Protein AF-A0A2T5H3Y8-F1 (afdb_monomer_lite)

pLDDT: mean 87.15, std 15.18, range [49.5, 98.44]

Secondary structure (DSSP, 8-state):
---HHHHHHHHHHHHHHHT----PPP-HHHHHHHHHHHHHHH-TTTS-S--PPEEETTEEEEEETTTTEEEEEETTT--EEE-

Structure (mmCIF, N/CA/C/O backbone):
data_AF-A0A2T5H3Y8-F1
#
_entry.id   AF-A0A2T5H3Y8-F1
#
loop_
_atom_site.group_PDB
_atom_site.id
_atom_site.type_symbol
_atom_site.label_atom_id
_atom_site.label_alt_id
_atom_site.label_comp_id
_atom_site.label_asym_id
_atom_site.label_entity_id
_atom_site.label_seq_id
_atom_site.pdbx_PDB_ins_code
_atom_site.Cartn_x
_atom_site.Cartn_y
_atom_site.Cartn_z
_atom_site.occupancy
_atom_site.B_iso_or_equiv
_atom_site.auth_seq_id
_atom_site.auth_comp_id
_atom_site.auth_asym_id
_atom_site.auth_atom_id
_atom_site.pdbx_PDB_model_num
ATOM 1 N N . MET A 1 1 ? -23.642 24.863 56.352 1.00 49.50 1 MET A N 1
ATOM 2 C CA . MET A 1 1 ? -22.582 25.070 55.335 1.00 49.50 1 MET A CA 1
ATOM 3 C C . MET A 1 1 ? -21.461 24.047 55.558 1.00 49.50 1 MET A C 1
ATOM 5 O O . MET A 1 1 ? -20.600 24.307 56.382 1.00 49.50 1 MET A O 1
ATOM 9 N N . LYS A 1 2 ? -21.497 22.842 54.957 1.00 55.44 2 LYS A N 1
ATOM 10 C CA . LYS A 1 2 ? -20.524 21.766 55.292 1.00 55.44 2 LYS A CA 1
ATOM 11 C C . LYS A 1 2 ? -20.086 20.880 54.106 1.00 55.44 2 LYS A C 1
ATOM 13 O O . LYS A 1 2 ? -19.567 19.790 54.310 1.00 55.44 2 LYS A O 1
ATOM 18 N N . ASN A 1 3 ? -20.279 21.337 52.861 1.00 54.88 3 ASN A N 1
ATOM 19 C CA . ASN A 1 3 ? -20.163 20.477 51.666 1.00 54.88 3 ASN A CA 1
ATOM 20 C C . ASN A 1 3 ? -19.193 21.039 50.605 1.00 54.88 3 ASN A C 1
ATOM 22 O O . ASN A 1 3 ? -18.969 20.411 49.573 1.00 54.88 3 ASN A O 1
ATOM 26 N N . THR A 1 4 ? -18.625 22.220 50.844 1.00 53.88 4 THR A N 1
ATOM 27 C CA . THR A 1 4 ? -17.800 22.977 49.894 1.00 53.88 4 THR A CA 1
ATOM 28 C C . THR A 1 4 ? -16.455 22.321 49.520 1.00 53.88 4 THR A C 1
ATOM 30 O O . THR A 1 4 ? -16.122 22.356 48.338 1.00 53.88 4 THR A O 1
ATOM 33 N N . PRO A 1 5 ? -15.696 21.654 50.422 1.00 57.75 5 PRO A N 1
ATOM 34 C CA . PRO A 1 5 ? -14.370 21.134 50.061 1.00 57.75 5 PRO A CA 1
ATOM 35 C C . PRO A 1 5 ? -14.429 19.871 49.184 1.00 57.75 5 PRO A C 1
ATOM 37 O O . PRO A 1 5 ? -13.592 19.688 48.307 1.00 57.75 5 PRO A O 1
ATOM 40 N N . LYS A 1 6 ? -15.460 19.025 49.349 1.00 55.06 6 LYS A N 1
ATOM 41 C CA . LYS A 1 6 ? -15.650 17.817 48.521 1.00 55.06 6 LYS A CA 1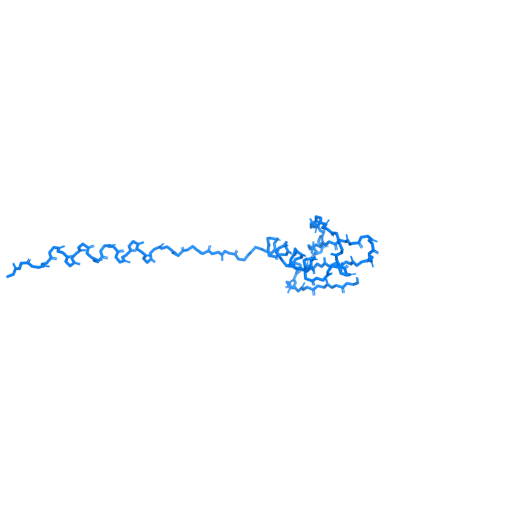
ATOM 42 C C . LYS A 1 6 ? -15.995 18.155 47.068 1.00 55.06 6 LYS A C 1
ATOM 44 O O . LYS A 1 6 ? -15.517 17.487 46.160 1.00 55.06 6 LYS A O 1
ATOM 49 N N . LYS A 1 7 ? -16.788 19.211 46.844 1.00 55.28 7 LYS A N 1
ATOM 50 C CA . LYS A 1 7 ? -17.108 19.701 45.492 1.00 55.28 7 LYS A CA 1
ATOM 51 C C . LYS A 1 7 ? -15.870 20.260 44.782 1.00 55.28 7 LYS A C 1
ATOM 53 O O . LYS A 1 7 ? -15.721 20.047 43.585 1.00 55.28 7 LYS A O 1
ATOM 58 N N . PHE A 1 8 ? -14.969 20.902 45.530 1.00 58.22 8 PHE A N 1
ATOM 59 C CA . PHE A 1 8 ? -13.681 21.380 45.017 1.00 58.22 8 PHE A CA 1
ATOM 60 C C . PHE A 1 8 ? -12.764 20.231 44.576 1.00 58.22 8 PHE A C 1
ATOM 62 O O . PHE A 1 8 ? -12.207 20.283 43.484 1.00 58.22 8 PHE A O 1
ATOM 69 N N . ALA A 1 9 ? -12.665 19.164 45.376 1.00 61.91 9 ALA A N 1
ATOM 70 C CA . ALA A 1 9 ? -11.868 17.988 45.022 1.00 61.91 9 ALA A CA 1
ATOM 71 C C . ALA A 1 9 ? -12.373 17.299 43.738 1.00 61.91 9 ALA A C 1
ATOM 73 O O . ALA A 1 9 ? -11.576 16.938 42.879 1.00 61.91 9 ALA A O 1
ATOM 74 N N . ILE A 1 10 ? -13.696 17.176 43.564 1.00 63.62 10 ILE A N 1
ATOM 75 C CA . ILE A 1 10 ? -14.307 16.580 42.360 1.00 63.62 10 ILE A CA 1
ATOM 76 C C . ILE A 1 10 ? -14.008 17.411 41.100 1.00 63.62 10 ILE A C 1
ATOM 78 O O . ILE A 1 10 ? -13.743 16.841 40.043 1.00 63.62 10 ILE A O 1
ATOM 82 N N . GLY A 1 11 ? -13.988 18.745 41.208 1.00 68.19 11 GLY A N 1
ATOM 83 C CA . GLY A 1 11 ? -13.628 19.627 40.093 1.00 68.19 11 GLY A CA 1
ATOM 84 C C . GLY A 1 11 ? -12.193 19.423 39.591 1.00 68.19 11 GLY A C 1
ATOM 85 O O . GLY A 1 11 ? -11.959 19.452 38.387 1.00 68.19 11 GLY A O 1
ATOM 86 N N . ILE A 1 12 ? -11.245 19.141 40.490 1.00 70.12 12 ILE A N 1
ATOM 87 C CA . ILE A 1 12 ? -9.837 18.890 40.137 1.00 70.12 12 ILE A CA 1
ATOM 88 C C . ILE A 1 12 ? -9.686 17.562 39.381 1.00 70.12 12 ILE A C 1
ATOM 90 O O . ILE A 1 12 ? -9.011 17.516 38.354 1.00 70.12 12 ILE A O 1
ATOM 94 N N . TYR A 1 13 ? -10.364 16.497 39.824 1.00 68.31 13 TYR A N 1
ATOM 95 C CA . TYR A 1 13 ? -10.351 15.214 39.110 1.00 68.31 13 TYR A CA 1
ATOM 96 C C . TYR A 1 13 ? -10.948 15.320 37.703 1.00 68.31 13 TYR A C 1
ATOM 98 O O . TYR A 1 13 ? -10.413 14.728 36.769 1.00 68.31 13 TYR A O 1
ATOM 106 N N . ALA A 1 14 ? -12.011 16.111 37.525 1.00 71.06 14 ALA A N 1
ATOM 107 C CA . ALA A 1 14 ? -12.610 16.328 36.210 1.00 71.06 14 ALA A CA 1
ATOM 108 C C . ALA A 1 14 ? -11.633 16.999 35.225 1.00 71.06 14 ALA A C 1
ATOM 110 O O . ALA A 1 14 ? -11.593 16.610 34.059 1.00 71.06 14 ALA A O 1
ATOM 111 N N . ILE A 1 15 ? -10.808 17.945 35.689 1.00 71.81 15 ILE A N 1
ATOM 112 C CA . ILE A 1 15 ? -9.788 18.631 34.873 1.00 71.81 15 ILE A CA 1
ATOM 113 C C . ILE A 1 15 ? -8.630 17.687 34.513 1.00 71.81 15 ILE A C 1
ATOM 115 O O . ILE A 1 15 ? -8.167 17.687 33.374 1.00 71.81 15 ILE A O 1
ATOM 119 N N . ILE A 1 16 ? -8.190 16.842 35.452 1.00 73.25 16 ILE A N 1
ATOM 120 C CA . ILE A 1 16 ? -7.120 15.857 35.212 1.00 73.25 16 ILE A CA 1
ATOM 121 C C . ILE A 1 16 ? -7.570 14.782 34.210 1.00 73.25 16 ILE A C 1
ATOM 123 O O . ILE A 1 16 ? -6.800 14.384 33.342 1.00 73.25 16 ILE A O 1
ATOM 127 N N . LEU A 1 17 ? -8.826 14.324 34.275 1.00 68.12 17 LEU A N 1
ATOM 128 C CA . LEU A 1 17 ? -9.336 13.357 33.296 1.00 68.12 17 LEU A CA 1
ATOM 129 C C . LEU A 1 17 ? -9.471 13.966 31.893 1.00 68.12 17 LEU A C 1
A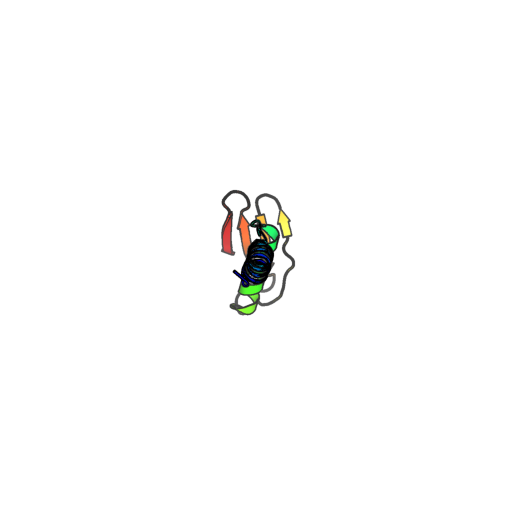TOM 131 O O . LEU A 1 17 ? -9.159 13.301 30.907 1.00 68.12 17 LEU A O 1
ATOM 135 N N . SER A 1 18 ? -9.901 15.225 31.794 1.00 69.00 18 SER A N 1
ATOM 136 C CA . SER A 1 18 ? -10.133 15.897 30.508 1.00 69.00 18 SER A CA 1
ATOM 137 C C . SER A 1 18 ? -8.867 16.431 29.830 1.00 69.00 18 SER A C 1
ATOM 139 O O . SER A 1 18 ? -8.939 16.862 28.687 1.00 69.00 18 SER A O 1
ATOM 141 N N . SER A 1 19 ? -7.697 16.354 30.469 1.00 64.88 19 SER A N 1
ATOM 142 C CA . SER A 1 19 ? -6.412 16.767 29.878 1.00 64.88 19 SER A CA 1
ATOM 143 C C . SER A 1 19 ? -5.679 15.649 29.119 1.00 64.88 19 SER A C 1
ATOM 145 O O . SER A 1 19 ? -4.607 15.888 28.571 1.00 64.88 19 SER A O 1
ATOM 147 N N . ASN A 1 20 ? -6.274 14.457 28.986 1.00 70.38 20 ASN A N 1
ATOM 148 C CA . ASN A 1 20 ? -5.723 13.342 28.200 1.00 70.38 20 ASN A CA 1
ATOM 149 C C . ASN A 1 20 ? -6.041 13.453 26.696 1.00 70.38 20 ASN A C 1
ATOM 151 O O . ASN A 1 20 ? -6.387 12.464 26.049 1.00 70.38 20 ASN A O 1
ATOM 155 N N . PHE A 1 21 ? -5.952 14.652 26.121 1.00 70.19 21 PHE A N 1
ATOM 156 C CA . PHE A 1 21 ? -5.964 14.795 24.669 1.00 70.19 21 PHE A CA 1
ATOM 157 C C . PHE A 1 21 ? -4.561 14.465 24.159 1.00 70.19 21 PHE A C 1
ATOM 159 O O . PHE A 1 21 ? -3.652 15.276 24.297 1.00 70.19 21 PHE A O 1
ATOM 166 N N . ASN A 1 22 ? -4.382 13.269 23.597 1.00 75.19 22 ASN A N 1
ATOM 167 C CA . ASN A 1 22 ? -3.190 12.927 22.826 1.00 75.19 22 ASN A CA 1
ATOM 168 C C . ASN A 1 22 ? -3.449 13.336 21.370 1.00 75.19 22 ASN A C 1
ATOM 170 O O . ASN A 1 22 ? -4.128 12.588 20.662 1.00 75.19 22 ASN A O 1
ATOM 174 N N . PRO A 1 23 ? -2.995 14.516 20.908 1.00 72.06 23 PRO A N 1
ATOM 175 C CA . PRO A 1 23 ? -3.071 14.840 19.493 1.00 72.06 23 PRO A CA 1
ATOM 176 C C . PRO A 1 23 ? -2.185 13.852 18.728 1.00 72.06 23 PRO A C 1
ATOM 178 O O . PRO A 1 23 ? -0.961 13.889 18.839 1.00 72.06 23 PRO A O 1
ATOM 181 N N . ALA A 1 24 ? -2.801 12.946 17.973 1.00 75.50 24 ALA A N 1
ATOM 182 C CA . ALA A 1 24 ? -2.094 12.142 16.990 1.00 75.50 24 ALA A CA 1
ATOM 183 C C . ALA A 1 24 ? -2.011 12.961 15.700 1.00 75.50 24 ALA A C 1
ATOM 185 O O . ALA A 1 24 ? -3.038 13.327 15.125 1.00 75.50 24 ALA A O 1
ATOM 186 N N . PHE A 1 25 ? -0.795 13.293 15.275 1.00 77.50 25 PHE A N 1
ATOM 187 C CA . PHE A 1 25 ? -0.581 13.855 13.947 1.00 77.50 25 PHE A CA 1
ATOM 188 C C . PHE A 1 25 ? -0.609 12.719 12.929 1.00 77.50 25 PHE A C 1
ATOM 190 O O . PHE A 1 25 ? -0.071 11.647 13.197 1.00 77.50 25 PHE A O 1
ATOM 197 N N . ALA A 1 26 ? -1.234 12.961 11.777 1.00 80.75 26 ALA A N 1
ATOM 198 C CA . ALA A 1 26 ? -1.147 12.037 10.656 1.00 80.75 26 ALA A CA 1
ATOM 199 C C . ALA A 1 26 ? 0.320 11.933 10.219 1.00 80.75 26 ALA A C 1
ATOM 201 O O . ALA A 1 26 ? 0.954 12.953 9.931 1.00 80.75 26 ALA A O 1
ATOM 202 N N . ASP A 1 27 ? 0.845 10.713 10.194 1.00 92.12 27 ASP A N 1
ATOM 203 C CA . ASP A 1 27 ? 2.176 10.406 9.688 1.00 92.12 27 ASP A CA 1
ATOM 204 C C . ASP A 1 27 ? 2.018 9.487 8.486 1.00 92.12 27 ASP A C 1
ATOM 206 O O . ASP A 1 27 ? 1.738 8.297 8.621 1.00 92.12 27 ASP A O 1
ATOM 210 N N . LEU A 1 28 ? 2.240 10.048 7.298 1.00 93.75 28 LEU A N 1
ATOM 211 C CA . LEU A 1 28 ? 2.044 9.332 6.046 1.00 93.75 28 LEU A CA 1
ATOM 212 C C . LEU A 1 28 ? 2.881 8.048 5.976 1.00 93.75 28 LEU A C 1
ATOM 214 O O . LEU A 1 28 ? 2.454 7.088 5.338 1.00 93.75 28 LEU A O 1
ATOM 218 N N . SER A 1 29 ? 4.046 8.004 6.634 1.00 94.62 29 SER A N 1
ATOM 219 C CA . SER A 1 29 ? 4.882 6.803 6.667 1.00 94.62 29 SER A CA 1
ATOM 220 C C . SER A 1 29 ? 4.219 5.686 7.467 1.00 94.62 29 SER A C 1
ATOM 222 O O . SER A 1 29 ? 3.960 4.618 6.914 1.00 94.62 29 SER A O 1
ATOM 224 N N . SER A 1 30 ? 3.901 5.929 8.741 1.00 94.88 30 SER A N 1
ATOM 225 C CA . SER A 1 30 ? 3.204 4.959 9.595 1.00 94.88 30 SER A CA 1
ATOM 226 C C . SER A 1 30 ? 1.833 4.558 9.033 1.00 94.88 30 SER A C 1
ATOM 228 O O . SER A 1 30 ? 1.438 3.388 9.103 1.00 94.88 30 SER A O 1
ATOM 230 N N . ASP A 1 31 ? 1.110 5.507 8.443 1.00 95.75 31 ASP A N 1
ATOM 231 C CA . ASP A 1 31 ? -0.205 5.264 7.851 1.00 95.75 31 ASP A CA 1
ATOM 232 C C . ASP A 1 31 ? -0.094 4.377 6.601 1.00 95.75 31 ASP A C 1
ATOM 234 O O . ASP A 1 31 ? -0.872 3.432 6.441 1.00 95.75 31 ASP A O 1
ATOM 238 N N . THR A 1 32 ? 0.916 4.611 5.752 1.00 97.31 32 THR A N 1
ATOM 239 C CA . THR A 1 32 ? 1.208 3.749 4.592 1.00 97.31 32 THR A CA 1
ATOM 240 C C . THR A 1 32 ? 1.567 2.333 5.037 1.00 97.31 32 THR A C 1
ATOM 242 O O . THR A 1 32 ? 1.072 1.368 4.455 1.00 97.31 32 THR A O 1
ATOM 245 N N . GLU A 1 33 ? 2.357 2.182 6.103 1.00 97.50 33 GLU A N 1
ATOM 246 C CA . GLU A 1 33 ? 2.686 0.858 6.638 1.00 97.50 33 GLU A CA 1
ATOM 247 C C . GLU A 1 33 ? 1.462 0.112 7.155 1.00 97.50 33 GLU A C 1
ATOM 249 O O . GLU A 1 33 ? 1.264 -1.066 6.850 1.00 97.50 33 GLU A O 1
ATOM 254 N N . THR A 1 34 ? 0.607 0.805 7.903 1.00 97.19 34 THR A N 1
ATOM 255 C CA . THR A 1 34 ? -0.645 0.241 8.415 1.00 97.19 34 THR A CA 1
ATOM 256 C C . THR A 1 34 ? -1.545 -0.220 7.267 1.00 97.19 34 THR A C 1
ATOM 258 O O . THR A 1 34 ? -2.073 -1.335 7.303 1.00 97.19 34 THR A O 1
ATOM 261 N N . LEU A 1 35 ? -1.673 0.600 6.220 1.00 97.50 35 LEU A N 1
ATOM 262 C CA . LEU A 1 35 ? -2.464 0.293 5.031 1.00 97.50 35 LEU A CA 1
ATOM 263 C C . LEU A 1 35 ? -1.937 -0.939 4.282 1.00 97.50 35 LEU A C 1
ATOM 265 O O . LEU A 1 35 ? -2.713 -1.840 3.957 1.00 97.50 35 LEU A O 1
ATOM 269 N N . LEU A 1 36 ? -0.634 -0.993 4.002 1.00 98.12 36 LEU A N 1
ATOM 270 C CA . LEU A 1 36 ? -0.045 -2.080 3.217 1.00 98.12 36 LEU A CA 1
ATOM 271 C C . LEU A 1 36 ? -0.003 -3.397 4.008 1.00 98.12 36 LEU A C 1
ATOM 273 O O . LEU A 1 36 ? -0.283 -4.455 3.447 1.00 98.12 36 LEU A O 1
ATOM 277 N N . ASN A 1 37 ? 0.218 -3.342 5.325 1.00 98.19 37 ASN A N 1
ATOM 278 C CA . ASN A 1 37 ? 0.083 -4.513 6.197 1.00 98.19 37 ASN A CA 1
ATOM 279 C C . ASN A 1 37 ? -1.355 -5.052 6.210 1.00 98.19 37 ASN A C 1
ATOM 281 O O . ASN A 1 37 ? -1.575 -6.264 6.205 1.00 98.19 37 ASN A O 1
ATOM 285 N N . TRP A 1 38 ? -2.358 -4.170 6.232 1.00 98.12 38 TRP A N 1
ATOM 286 C CA . TRP A 1 38 ? -3.753 -4.592 6.118 1.00 98.12 38 TRP A CA 1
ATOM 287 C C . TRP A 1 38 ? -4.032 -5.266 4.766 1.00 98.12 38 TRP A C 1
ATOM 289 O O . TRP A 1 38 ? -4.713 -6.294 4.731 1.00 98.12 38 TRP A O 1
ATOM 299 N N . ALA A 1 39 ? -3.483 -4.730 3.673 1.00 98.12 39 ALA A N 1
ATOM 300 C CA . ALA A 1 39 ? -3.653 -5.292 2.336 1.00 98.12 39 ALA A CA 1
ATOM 301 C C . ALA A 1 39 ? -3.062 -6.708 2.220 1.00 98.12 39 ALA A C 1
ATOM 303 O O . ALA A 1 39 ? -3.745 -7.600 1.720 1.00 98.12 39 ALA A O 1
ATOM 304 N N . GLU A 1 40 ? -1.858 -6.937 2.754 1.00 98.06 40 GLU A N 1
ATOM 305 C CA . GLU A 1 40 ? -1.212 -8.261 2.824 1.00 98.06 40 GLU A CA 1
ATOM 306 C C . GLU A 1 40 ? -2.077 -9.300 3.545 1.00 98.06 40 GLU A C 1
ATOM 308 O O . GLU A 1 40 ? -2.286 -10.404 3.047 1.00 98.06 40 GLU A O 1
ATOM 313 N N . ASN A 1 41 ? -2.652 -8.927 4.691 1.00 97.81 41 ASN A N 1
ATOM 314 C CA . ASN A 1 41 ? -3.497 -9.832 5.471 1.00 97.81 41 ASN A CA 1
ATOM 315 C C . ASN A 1 41 ? -4.870 -10.083 4.825 1.00 97.81 41 ASN A C 1
ATOM 317 O O . ASN A 1 41 ? -5.439 -11.163 4.976 1.00 97.81 41 ASN A O 1
ATOM 321 N N . THR A 1 42 ? -5.422 -9.087 4.130 1.00 98.38 42 THR A N 1
ATOM 322 C CA . THR A 1 42 ? -6.787 -9.145 3.578 1.00 98.38 42 THR A CA 1
ATOM 323 C C . THR A 1 42 ? -6.822 -9.785 2.193 1.00 98.38 42 THR A C 1
ATOM 325 O O . THR A 1 42 ? -7.780 -10.479 1.853 1.00 98.38 42 THR A O 1
ATOM 328 N N . TYR A 1 43 ? -5.775 -9.577 1.394 1.00 97.38 43 TYR A N 1
ATOM 329 C CA . TYR A 1 43 ? -5.711 -9.987 -0.006 1.00 97.38 43 TYR A CA 1
ATOM 330 C C . TYR A 1 43 ? -4.435 -10.790 -0.318 1.00 97.38 43 TYR A C 1
ATOM 332 O O . TYR A 1 43 ? -3.682 -10.425 -1.227 1.00 97.38 43 TYR A O 1
ATOM 340 N N . PRO A 1 44 ? -4.200 -11.929 0.361 1.00 96.75 44 PRO A N 1
ATOM 341 C CA . PRO A 1 44 ? -2.967 -12.707 0.211 1.00 96.75 44 PRO A CA 1
ATOM 342 C C . PRO A 1 44 ? -2.776 -13.291 -1.198 1.00 96.75 44 PRO A C 1
ATOM 344 O O . PRO A 1 44 ? -1.664 -13.624 -1.582 1.00 96.75 44 PRO A O 1
ATOM 347 N N . ALA A 1 45 ? -3.836 -13.393 -2.007 1.00 96.88 45 ALA A N 1
ATOM 348 C CA . ALA A 1 45 ? -3.718 -13.804 -3.408 1.00 96.88 45 ALA A CA 1
ATOM 349 C C . ALA A 1 45 ? -2.976 -12.773 -4.285 1.00 96.88 45 ALA A C 1
ATOM 351 O O . ALA A 1 45 ? -2.401 -13.147 -5.303 1.00 96.88 45 ALA A O 1
ATOM 352 N N . TYR A 1 46 ? -2.992 -11.492 -3.899 1.00 96.81 46 TYR A N 1
ATOM 353 C CA . TYR A 1 46 ? -2.333 -10.395 -4.619 1.00 96.81 46 TYR A CA 1
ATOM 354 C C . TYR A 1 46 ? -1.067 -9.915 -3.896 1.00 96.81 46 TYR A C 1
ATOM 356 O O . TYR A 1 46 ? -0.085 -9.544 -4.540 1.00 96.81 46 TYR A O 1
ATOM 364 N N . PHE A 1 47 ? -1.073 -9.982 -2.562 1.00 97.62 47 PHE A N 1
ATOM 365 C CA . PHE A 1 47 ? 0.016 -9.554 -1.683 1.00 97.62 47 PHE A CA 1
ATOM 366 C C . PHE A 1 47 ? 0.474 -10.728 -0.793 1.00 97.62 47 PHE A C 1
ATOM 368 O O . PHE A 1 47 ? 0.217 -10.729 0.411 1.00 97.62 47 PHE A O 1
ATOM 375 N N . PRO A 1 48 ? 1.098 -11.771 -1.374 1.00 94.44 48 PRO A N 1
ATOM 376 C CA . PRO A 1 48 ? 1.293 -13.064 -0.708 1.00 94.44 48 PRO A CA 1
ATOM 377 C C . PRO A 1 48 ? 2.355 -13.069 0.393 1.00 94.44 48 PRO A C 1
ATOM 379 O O . PRO A 1 48 ? 2.320 -13.934 1.265 1.00 94.44 48 PRO A O 1
ATOM 382 N N . ASN A 1 49 ? 3.299 -12.127 0.357 1.00 93.00 49 ASN A N 1
ATOM 383 C CA . ASN A 1 49 ? 4.447 -12.083 1.255 1.00 93.00 49 ASN A CA 1
ATOM 384 C C . ASN A 1 49 ? 4.676 -10.666 1.763 1.00 93.00 49 ASN A C 1
ATOM 386 O O . ASN A 1 49 ? 4.591 -9.719 0.986 1.00 93.00 49 ASN A O 1
ATOM 390 N N . HIS A 1 50 ? 5.048 -10.536 3.036 1.00 96.75 50 HIS A N 1
ATOM 391 C CA . HIS A 1 50 ? 5.395 -9.243 3.613 1.00 96.75 50 HIS A CA 1
ATOM 392 C C . HIS A 1 50 ? 6.617 -8.629 2.924 1.00 96.75 50 HIS A C 1
ATOM 394 O O . HIS A 1 50 ? 7.644 -9.292 2.763 1.00 96.75 50 HIS A O 1
ATOM 400 N N . GLN A 1 51 ? 6.512 -7.355 2.552 1.00 97.62 51 GLN A N 1
ATOM 401 C CA . GLN A 1 51 ? 7.609 -6.566 1.992 1.00 97.62 51 GLN A CA 1
ATOM 402 C C . GLN A 1 51 ? 7.852 -5.333 2.860 1.00 97.62 51 GLN A C 1
ATOM 404 O O . GLN A 1 51 ? 6.913 -4.752 3.394 1.00 97.62 51 GLN A O 1
ATOM 409 N N . ALA A 1 52 ? 9.104 -4.899 2.987 1.00 97.25 52 ALA A N 1
ATOM 410 C CA . ALA A 1 52 ? 9.407 -3.639 3.660 1.00 97.25 52 ALA A CA 1
ATOM 411 C C . ALA A 1 52 ? 8.971 -2.455 2.783 1.00 97.25 52 ALA A C 1
ATOM 413 O O . ALA A 1 52 ? 9.202 -2.473 1.569 1.00 97.25 52 ALA A O 1
ATOM 414 N N . THR A 1 53 ? 8.387 -1.412 3.380 1.00 98.06 53 THR A N 1
ATOM 415 C CA . THR A 1 53 ? 8.076 -0.194 2.624 1.00 98.06 53 THR A CA 1
ATOM 416 C C . THR A 1 53 ? 9.349 0.541 2.257 1.00 98.06 53 THR A C 1
ATOM 418 O O . THR A 1 53 ? 10.222 0.822 3.077 1.00 98.06 53 THR A O 1
ATOM 421 N N . GLN A 1 54 ? 9.437 0.855 0.976 1.00 98.06 54 GLN A N 1
ATOM 422 C CA . GLN A 1 54 ? 10.509 1.608 0.365 1.00 98.06 54 GLN A CA 1
ATOM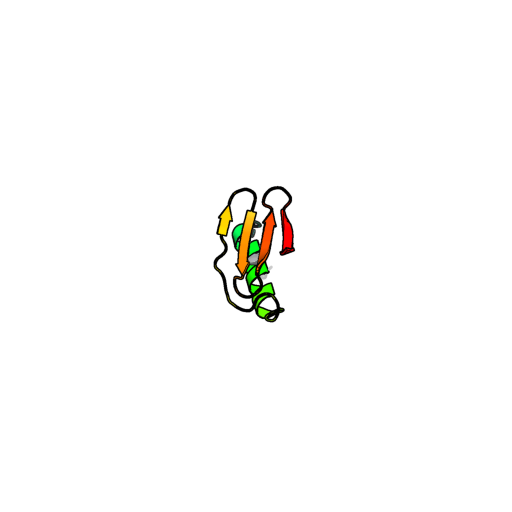 423 C C . GLN A 1 54 ? 10.045 3.041 0.127 1.00 98.06 54 GLN A C 1
ATOM 425 O O . GLN A 1 54 ? 8.862 3.309 -0.080 1.00 98.06 54 GLN A O 1
ATOM 430 N N . SER A 1 55 ? 10.996 3.970 0.131 1.00 97.56 55 SER A N 1
ATOM 431 C CA . SER A 1 55 ? 10.741 5.387 -0.106 1.00 97.56 55 SER A CA 1
ATOM 432 C C . SER A 1 55 ? 11.615 5.882 -1.250 1.00 97.56 55 SER A C 1
ATOM 434 O O . SER A 1 55 ? 12.838 5.9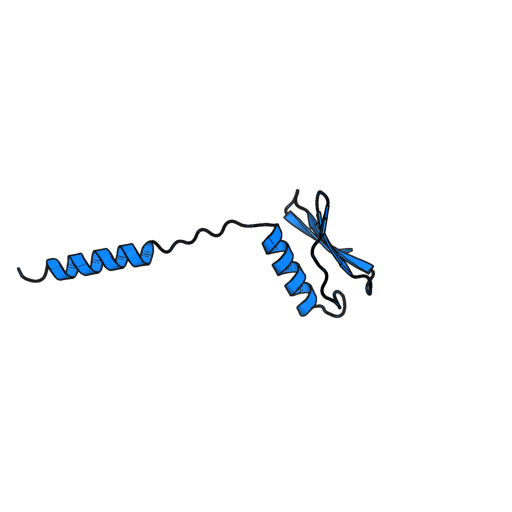23 -1.125 1.00 97.56 55 SER A O 1
ATOM 436 N N . ILE A 1 56 ? 10.985 6.321 -2.334 1.00 97.00 56 ILE A N 1
ATOM 437 C CA . ILE A 1 56 ? 11.624 7.033 -3.445 1.00 97.00 56 ILE A CA 1
ATOM 438 C C . ILE A 1 56 ? 10.685 8.147 -3.857 1.00 97.00 56 ILE A C 1
ATOM 440 O O . ILE A 1 56 ? 9.527 7.858 -4.085 1.00 97.00 56 ILE A O 1
ATOM 444 N N . GLU A 1 57 ? 11.115 9.403 -3.950 1.00 96.44 57 GLU A N 1
ATOM 445 C CA . GLU A 1 57 ? 10.173 10.484 -4.274 1.00 96.44 57 GLU A CA 1
ATOM 446 C C . GLU A 1 57 ? 9.450 10.251 -5.618 1.00 96.44 57 GLU A C 1
ATOM 448 O O . GLU A 1 57 ? 10.113 9.923 -6.607 1.00 96.44 57 GLU A O 1
ATOM 453 N N . PRO A 1 58 ? 8.112 10.431 -5.694 1.00 95.81 58 PRO A N 1
ATOM 454 C CA . PRO A 1 58 ? 7.170 10.871 -4.647 1.00 95.81 58 PRO A CA 1
ATOM 455 C C . PRO A 1 58 ? 6.464 9.730 -3.877 1.00 95.81 58 PRO A C 1
ATOM 457 O O . PRO A 1 58 ? 5.369 9.915 -3.374 1.00 95.81 58 PRO A O 1
ATOM 460 N N . TRP A 1 59 ? 7.017 8.530 -3.815 1.00 98.12 59 TRP A N 1
ATOM 461 C CA . TRP A 1 59 ? 6.369 7.291 -3.381 1.00 98.12 59 TRP A CA 1
ATOM 462 C C . TRP A 1 59 ? 6.845 6.750 -2.028 1.00 98.12 59 TRP A C 1
ATOM 464 O O . TRP A 1 59 ? 8.037 6.738 -1.708 1.00 98.12 59 TRP A O 1
ATOM 474 N N . LEU A 1 60 ? 5.88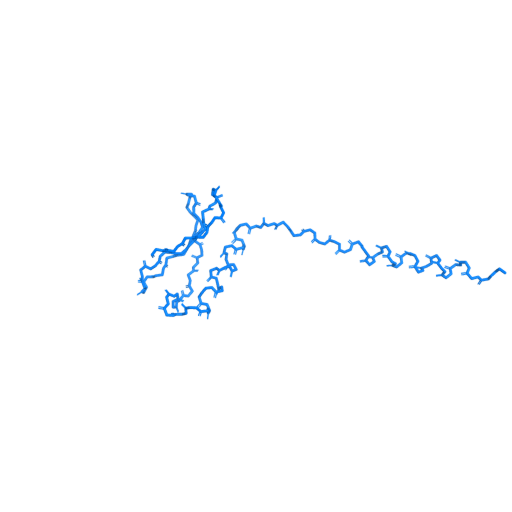7 6.212 -1.277 1.00 98.44 60 LEU A N 1
ATOM 475 C CA . LEU A 1 60 ? 6.079 5.171 -0.267 1.00 98.44 60 LEU A CA 1
ATOM 476 C C . LEU A 1 60 ? 5.420 3.901 -0.801 1.00 98.44 60 LEU A C 1
ATOM 478 O O . LEU A 1 60 ? 4.220 3.920 -1.063 1.00 98.44 60 LEU A O 1
ATOM 482 N N . PHE A 1 61 ? 6.167 2.826 -1.032 1.00 98.31 61 PHE A N 1
ATOM 483 C CA . PHE A 1 61 ? 5.635 1.679 -1.772 1.00 98.31 61 PHE A CA 1
ATOM 484 C C . PHE A 1 61 ? 6.268 0.345 -1.375 1.00 98.31 61 PHE A C 1
ATOM 486 O O . PHE A 1 61 ? 7.353 0.292 -0.801 1.00 98.31 61 PHE A O 1
ATOM 493 N N . ARG A 1 62 ? 5.597 -0.744 -1.747 1.00 98.38 62 ARG A N 1
ATOM 494 C CA . ARG A 1 62 ? 6.091 -2.121 -1.704 1.00 98.38 62 ARG A CA 1
ATOM 495 C C . ARG A 1 62 ? 5.970 -2.746 -3.089 1.00 98.38 62 ARG A C 1
ATOM 497 O O . ARG A 1 62 ? 5.000 -2.503 -3.808 1.00 98.38 62 ARG A O 1
ATOM 504 N N . PHE A 1 63 ? 6.965 -3.548 -3.445 1.00 98.00 63 PHE A N 1
ATOM 505 C CA . PHE A 1 63 ? 6.954 -4.377 -4.645 1.00 98.00 63 PHE A CA 1
ATOM 506 C C . PHE A 1 63 ? 6.857 -5.840 -4.232 1.00 98.00 63 PHE A C 1
ATOM 508 O O . PHE A 1 63 ? 7.675 -6.284 -3.432 1.00 98.00 63 PHE A O 1
ATOM 515 N N . TYR A 1 64 ? 5.895 -6.571 -4.790 1.00 97.62 64 TYR A N 1
ATOM 516 C CA . TYR A 1 64 ? 5.649 -7.983 -4.503 1.00 97.62 64 TYR A CA 1
ATOM 517 C C . TYR A 1 64 ? 6.162 -8.843 -5.667 1.00 97.62 64 TYR A C 1
ATOM 519 O O . TYR A 1 64 ? 5.489 -8.926 -6.695 1.00 97.62 64 TYR A O 1
ATOM 527 N N . PRO A 1 65 ? 7.332 -9.502 -5.548 1.00 96.44 65 PRO A N 1
ATOM 528 C CA . PRO A 1 65 ? 7.967 -10.180 -6.682 1.00 96.44 65 PRO A CA 1
ATOM 529 C C . PRO A 1 65 ? 7.146 -11.336 -7.264 1.00 96.44 65 PRO A C 1
ATOM 531 O O . PRO A 1 65 ? 7.193 -11.566 -8.468 1.00 96.44 65 PRO A O 1
ATOM 534 N N . ASP A 1 66 ? 6.382 -12.037 -6.423 1.00 96.38 66 ASP A N 1
ATOM 535 C CA . ASP A 1 66 ? 5.603 -13.212 -6.835 1.00 96.38 66 ASP A CA 1
ATOM 536 C C . ASP A 1 66 ? 4.417 -12.855 -7.738 1.00 96.38 66 ASP A C 1
ATOM 538 O O . ASP A 1 66 ? 4.008 -13.658 -8.575 1.00 96.38 66 ASP A O 1
ATOM 542 N N . THR A 1 67 ? 3.860 -11.651 -7.573 1.00 96.94 67 THR A N 1
ATOM 543 C CA . THR A 1 67 ? 2.709 -11.158 -8.347 1.00 96.94 67 THR A CA 1
ATOM 544 C C . THR A 1 67 ? 3.080 -10.045 -9.322 1.00 96.94 67 THR A C 1
ATOM 546 O O . THR A 1 67 ? 2.290 -9.718 -10.203 1.00 96.94 67 THR A O 1
ATOM 549 N N . GLY A 1 68 ? 4.279 -9.470 -9.194 1.00 97.12 68 GLY A N 1
ATOM 550 C CA . GLY A 1 68 ? 4.734 -8.329 -9.986 1.00 97.12 68 GLY A CA 1
ATOM 551 C C . GLY A 1 68 ? 4.054 -7.006 -9.619 1.00 97.12 68 GLY A C 1
ATOM 552 O O . GLY A 1 68 ? 4.261 -6.018 -10.319 1.00 97.12 68 GLY A O 1
ATOM 553 N N . ILE A 1 69 ? 3.262 -6.978 -8.543 1.00 97.94 69 ILE A N 1
ATOM 554 C CA . ILE A 1 69 ? 2.445 -5.822 -8.172 1.00 97.94 69 ILE A CA 1
ATOM 555 C C . ILE A 1 69 ? 3.283 -4.782 -7.430 1.00 97.94 69 ILE A C 1
ATOM 557 O O . ILE A 1 69 ? 4.042 -5.104 -6.509 1.00 97.94 69 ILE A O 1
ATOM 561 N N . TYR A 1 70 ? 3.072 -3.517 -7.783 1.00 97.88 70 TYR A N 1
ATOM 562 C CA . TYR A 1 70 ? 3.495 -2.372 -6.980 1.00 97.88 70 TYR A CA 1
ATOM 563 C C . TYR A 1 70 ? 2.284 -1.793 -6.260 1.00 97.88 70 TYR A C 1
ATOM 565 O O . TYR A 1 70 ? 1.284 -1.480 -6.898 1.00 97.88 70 TYR A O 1
ATOM 573 N N . ALA A 1 71 ? 2.378 -1.616 -4.944 1.00 98.19 71 ALA A N 1
ATOM 574 C CA . ALA A 1 71 ? 1.356 -0.940 -4.150 1.00 98.19 71 ALA A CA 1
ATOM 575 C C . ALA A 1 71 ? 1.996 0.154 -3.301 1.00 98.19 71 ALA A C 1
ATOM 577 O O . ALA A 1 71 ? 3.033 -0.066 -2.674 1.00 98.19 71 ALA A O 1
ATOM 578 N N . GLY A 1 72 ? 1.395 1.339 -3.269 1.00 97.94 72 GLY A N 1
ATOM 579 C CA . GLY A 1 72 ? 1.977 2.450 -2.531 1.00 97.94 72 GLY A CA 1
ATOM 580 C C . GLY A 1 72 ? 1.129 3.706 -2.496 1.00 97.94 72 GLY A C 1
ATOM 581 O O . GLY A 1 72 ? 0.049 3.780 -3.080 1.00 97.94 72 GLY A O 1
ATOM 582 N N . VAL A 1 73 ? 1.653 4.702 -1.793 1.00 98.25 73 VAL A N 1
ATOM 583 C CA . VAL A 1 73 ? 1.055 6.017 -1.597 1.00 98.25 73 VAL A CA 1
ATOM 584 C C . VAL A 1 73 ? 1.955 7.077 -2.216 1.00 98.25 73 VAL A C 1
ATOM 586 O O . VAL A 1 73 ? 3.176 7.053 -2.042 1.00 98.25 73 VAL A O 1
ATOM 589 N N . ASN A 1 74 ? 1.353 8.016 -2.938 1.00 97.94 74 ASN A N 1
ATOM 590 C CA . ASN A 1 74 ? 2.052 9.188 -3.444 1.00 97.94 74 ASN A CA 1
ATOM 591 C C . ASN A 1 74 ? 2.043 10.292 -2.375 1.00 97.94 74 ASN A C 1
ATOM 593 O O . ASN A 1 74 ? 0.988 10.745 -1.944 1.00 97.94 74 ASN A O 1
ATOM 597 N N . LYS A 1 75 ? 3.221 10.751 -1.961 1.00 96.38 75 LYS A N 1
ATOM 598 C CA . LYS A 1 75 ? 3.438 11.804 -0.961 1.00 96.38 75 LYS A CA 1
ATOM 599 C C . LYS A 1 75 ? 2.939 13.183 -1.400 1.00 96.38 75 LYS A C 1
ATOM 601 O O . LYS A 1 75 ? 2.754 14.054 -0.560 1.00 96.38 75 LYS A O 1
ATOM 606 N N . GLY A 1 76 ? 2.770 13.407 -2.704 1.00 95.50 76 GLY A N 1
ATOM 607 C CA . GLY A 1 76 ? 2.330 14.686 -3.258 1.00 95.50 76 GLY A CA 1
ATOM 608 C C . GLY A 1 76 ? 0.816 14.886 -3.212 1.00 95.50 76 GLY A C 1
ATOM 609 O O . GLY A 1 76 ? 0.361 16.009 -3.006 1.00 95.50 76 GLY A O 1
ATOM 610 N N . ASP A 1 77 ? 0.033 13.820 -3.398 1.00 95.69 77 ASP A N 1
ATOM 611 C CA . ASP A 1 77 ? -1.437 13.881 -3.398 1.00 95.69 77 ASP A CA 1
ATOM 612 C C . ASP A 1 77 ? -2.107 13.034 -2.300 1.00 95.69 77 ASP A C 1
ATOM 614 O O . ASP A 1 77 ? -3.332 13.073 -2.165 1.00 95.69 77 ASP A O 1
ATOM 618 N N . ASN A 1 78 ? -1.315 12.309 -1.505 1.00 94.31 78 ASN A N 1
ATOM 619 C CA . ASN A 1 78 ? -1.734 11.389 -0.447 1.00 94.31 78 ASN A CA 1
ATOM 620 C C . ASN A 1 78 ? -2.708 10.293 -0.919 1.00 94.31 78 ASN A C 1
ATOM 622 O O . ASN A 1 78 ? -3.533 9.818 -0.136 1.00 94.31 78 ASN A O 1
ATOM 626 N N . LYS A 1 79 ? -2.644 9.885 -2.194 1.00 96.56 79 LYS A N 1
ATOM 627 C CA . LYS A 1 79 ? -3.490 8.822 -2.756 1.00 96.56 79 LYS A CA 1
ATOM 628 C C . LYS A 1 79 ? -2.754 7.497 -2.876 1.00 96.56 79 LYS A C 1
ATOM 630 O O . LYS A 1 79 ? -1.536 7.445 -3.031 1.00 96.56 79 LYS A O 1
ATOM 635 N N . VAL A 1 80 ? -3.544 6.428 -2.847 1.00 97.31 80 VAL A N 1
ATOM 636 C CA . VAL A 1 80 ? -3.101 5.037 -2.975 1.00 97.31 80 VAL A CA 1
ATOM 637 C C . VAL A 1 80 ? -3.159 4.603 -4.438 1.00 97.31 80 VAL A C 1
ATOM 639 O O . VAL A 1 80 ? -4.134 4.892 -5.132 1.00 97.31 80 VAL A O 1
ATOM 642 N N . TYR A 1 81 ? -2.143 3.869 -4.880 1.00 97.88 81 TYR A N 1
ATOM 643 C CA . TYR A 1 81 ? -2.023 3.322 -6.227 1.00 97.88 81 TYR A CA 1
ATOM 644 C C . TYR A 1 81 ? -1.589 1.853 -6.162 1.00 97.88 81 TYR A C 1
ATOM 646 O O . TYR A 1 81 ? -0.798 1.472 -5.297 1.00 97.88 81 TYR A O 1
ATOM 654 N N . VAL A 1 82 ? -2.114 1.041 -7.084 1.00 97.25 82 VAL A N 1
ATOM 655 C CA . VAL A 1 82 ? -1.759 -0.374 -7.272 1.00 97.25 82 VAL A CA 1
ATOM 656 C C . 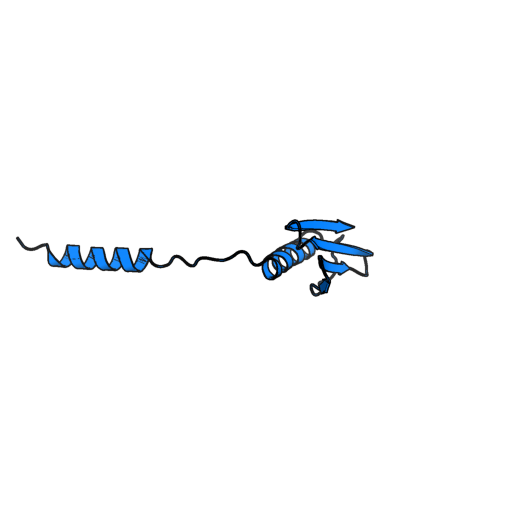VAL A 1 82 ? -1.633 -0.640 -8.772 1.00 97.25 82 VAL A C 1
ATOM 658 O O . VAL A 1 82 ? -2.503 -0.195 -9.526 1.00 97.25 82 VAL A O 1
ATOM 661 N N . THR A 1 83 ? -0.564 -1.315 -9.202 1.00 92.00 83 THR A N 1
ATOM 662 C CA . THR A 1 83 ? -0.271 -1.601 -10.622 1.00 92.00 83 THR A CA 1
ATOM 663 C C . THR A 1 83 ? -0.030 -3.077 -10.850 1.00 92.00 83 THR A C 1
ATOM 665 O O . THR A 1 83 ? 0.769 -3.626 -10.056 1.00 92.00 83 THR A O 1
#

Sequence (83 aa):
MKNTPKKFAIGIYAIILSSNFNPAFADLSSDTETLLNWAENTYPAYFPNHQATQSIEPWLFRFYPDTGIYAGVNKGDNKVYVT

Foldseek 3Di:
DPCPVVVVVVVVVVVVVVPPDDDDDDDLQVVFVVVVVVCCVVPCVQNVDDFDFDDDPQWTWGARVVNRKIWTAGNVPRDIDID

Organism: NCBI:txid42354

Radius of gyration: 23.16 Å; chains: 1; bounding box: 34×39×66 Å